Protein AF-A0A848ULT6-F1 (afdb_monomer_lite)

Sequence (115 aa):
MPARKRHRRQPEHPDPVVRFGRALEQAKARERSEQLRLQAEREEEKRRARLAAEHAERLSGAKRRLDRAIAAVKQARSLDAEARRAADDEYRAAKALVVELETGERPDWAPEEAG

pLDDT: mean 88.48, std 14.06, range [38.31, 98.19]

Foldseek 3Di:
DDDDDDPDPDPPDPDPVVVVVVVVVVVVVVVVVVVVVVVVVVVVVVVVVVVVVVLVVQLVVLVVQLVVLVVQCVVCVPPDPVSNVVSVLSNLQSVQSNCCSVPVDRDPSNDDPPD

Secondary structure (DSSP, 8-state):
--------PPPPPP-HHHHHHHHHHHHHHHHHHHHHHHHHHHHHHHHHHHHHHHHHHHHHHHHHHHHHHHHHHHHHTTS-HHHHHHHHHHHHHHHHHHHHHHHSS--TTSPP---

Radius of gyration: 35.34 Å; chains: 1; bounding box: 54×31×114 Å

Structure (mmCIF, N/CA/C/O backbone):
data_AF-A0A848ULT6-F1
#
_entry.id   AF-A0A848ULT6-F1
#
loop_
_atom_site.group_PDB
_atom_site.id
_atom_site.type_symbol
_atom_site.label_atom_id
_atom_site.label_alt_id
_atom_site.label_comp_id
_atom_site.label_asym_id
_atom_site.label_entity_id
_atom_site.label_seq_id
_atom_site.pdbx_PDB_ins_code
_atom_site.Cartn_x
_atom_site.Cartn_y
_atom_site.Cartn_z
_atom_site.occupancy
_atom_site.B_iso_or_equiv
_atom_site.auth_seq_id
_atom_site.auth_comp_id
_atom_site.auth_asym_id
_atom_site.auth_atom_id
_atom_site.pdbx_PDB_model_num
ATOM 1 N N . MET A 1 1 ? 30.196 25.977 -84.114 1.00 46.66 1 MET A N 1
ATOM 2 C CA 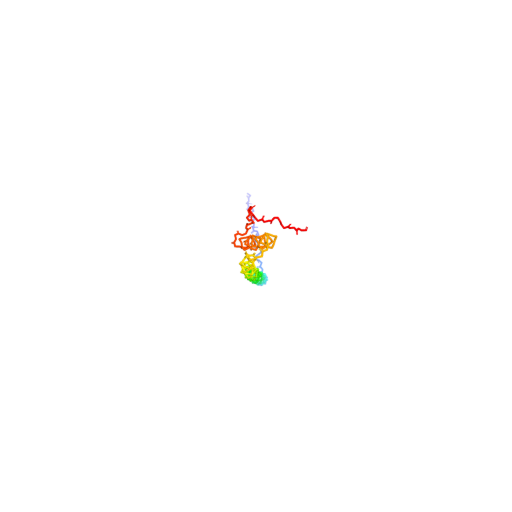. MET A 1 1 ? 30.948 25.863 -82.842 1.00 46.66 1 MET A CA 1
ATOM 3 C C . MET A 1 1 ? 30.349 24.721 -82.023 1.00 46.66 1 MET A C 1
ATOM 5 O O . MET A 1 1 ? 29.166 24.810 -81.718 1.00 46.66 1 MET A O 1
ATOM 9 N N . PRO A 1 2 ? 31.074 23.622 -81.738 1.00 47.75 2 PRO A N 1
ATOM 10 C CA . PRO A 1 2 ? 30.495 22.447 -81.085 1.00 47.75 2 PRO A CA 1
ATOM 11 C C . PRO A 1 2 ? 30.361 22.642 -79.565 1.00 47.75 2 PRO A C 1
ATOM 13 O O . PRO A 1 2 ? 31.269 23.143 -78.900 1.00 47.75 2 PRO A O 1
ATOM 16 N N . ALA A 1 3 ? 29.218 22.230 -79.014 1.00 56.19 3 ALA A N 1
ATOM 17 C CA . ALA A 1 3 ? 28.907 22.306 -77.591 1.00 56.19 3 ALA A CA 1
ATOM 18 C C . ALA A 1 3 ? 29.729 21.281 -76.786 1.00 56.19 3 ALA A C 1
ATOM 20 O O . ALA A 1 3 ? 29.645 20.073 -77.012 1.00 56.19 3 ALA A O 1
ATOM 21 N N . ARG A 1 4 ? 30.519 21.759 -75.817 1.00 57.41 4 ARG A N 1
ATOM 22 C CA . ARG A 1 4 ? 31.280 20.904 -74.893 1.00 57.41 4 ARG A CA 1
ATOM 23 C C . ARG A 1 4 ? 30.323 20.202 -73.922 1.00 57.41 4 ARG A C 1
ATOM 25 O O . ARG A 1 4 ? 29.787 20.834 -73.013 1.00 57.41 4 ARG A O 1
ATOM 32 N N . LYS A 1 5 ? 30.140 18.886 -74.086 1.00 61.09 5 LYS A N 1
ATOM 33 C CA . LYS A 1 5 ? 29.494 18.012 -73.092 1.00 61.09 5 LYS A CA 1
ATOM 34 C C . LYS A 1 5 ? 30.291 18.067 -71.783 1.00 61.09 5 LYS A C 1
ATOM 36 O O . LYS A 1 5 ? 31.427 17.604 -71.724 1.00 61.09 5 LYS A O 1
ATOM 41 N N . ARG A 1 6 ? 29.707 18.634 -70.725 1.00 60.19 6 ARG A N 1
ATOM 42 C CA . ARG A 1 6 ? 30.264 18.547 -69.368 1.00 60.19 6 ARG A CA 1
ATOM 43 C C . ARG A 1 6 ? 30.001 17.140 -68.831 1.00 60.19 6 ARG A C 1
ATOM 45 O O . ARG A 1 6 ? 28.851 16.782 -68.592 1.00 60.19 6 ARG A O 1
ATOM 52 N N . HIS A 1 7 ? 31.055 16.349 -68.641 1.00 59.12 7 HIS A N 1
ATOM 53 C CA . HIS A 1 7 ? 30.960 15.090 -67.909 1.00 59.12 7 HIS A CA 1
ATOM 54 C C . HIS A 1 7 ? 30.562 15.385 -66.459 1.00 59.12 7 HIS A C 1
ATOM 56 O O . HIS A 1 7 ? 31.313 15.992 -65.695 1.00 59.12 7 HIS A O 1
ATOM 62 N N . ARG A 1 8 ? 29.343 14.984 -66.094 1.00 56.72 8 ARG A N 1
ATOM 63 C CA . ARG A 1 8 ? 28.847 14.989 -64.718 1.00 56.72 8 ARG A CA 1
ATOM 64 C C . ARG A 1 8 ? 29.684 13.967 -63.944 1.00 56.72 8 ARG A C 1
ATOM 66 O O . ARG A 1 8 ? 29.549 12.773 -64.196 1.00 56.72 8 ARG A O 1
ATOM 73 N N . ARG A 1 9 ? 30.585 14.427 -63.064 1.00 57.53 9 ARG A N 1
ATOM 74 C CA . ARG A 1 9 ? 31.305 13.550 -62.126 1.00 57.53 9 ARG A CA 1
ATOM 75 C C . ARG A 1 9 ? 30.259 12.748 -61.353 1.00 57.53 9 ARG A C 1
ATOM 77 O O . ARG A 1 9 ? 29.405 13.344 -60.696 1.00 57.53 9 ARG A O 1
ATOM 84 N N . GLN A 1 10 ? 30.279 11.426 -61.496 1.00 58.16 10 GLN A N 1
ATOM 85 C CA . GLN A 1 10 ? 29.497 10.562 -60.622 1.00 58.16 10 GLN A CA 1
ATOM 86 C C . GLN A 1 10 ? 30.089 10.679 -59.210 1.00 58.16 10 GLN A C 1
ATOM 88 O O . GLN A 1 10 ? 31.316 10.707 -59.089 1.00 58.16 10 GLN A O 1
ATOM 93 N N . PRO A 1 11 ? 29.266 10.821 -58.159 1.00 60.56 11 PRO A N 1
ATOM 94 C CA . PRO A 1 11 ? 29.776 10.805 -56.796 1.00 60.56 11 PRO A CA 1
ATOM 95 C C . PRO A 1 11 ? 30.430 9.442 -56.547 1.00 60.56 11 PRO A C 1
ATOM 97 O O . PRO A 1 11 ? 29.807 8.411 -56.795 1.00 60.56 11 PRO A O 1
ATOM 100 N N . GLU A 1 12 ? 31.687 9.441 -56.105 1.00 61.44 12 GLU A N 1
ATOM 101 C CA . GLU A 1 12 ? 32.396 8.222 -55.717 1.00 61.44 12 GLU A CA 1
ATOM 102 C C . GLU A 1 12 ? 31.550 7.459 -54.692 1.00 61.44 12 GLU A C 1
ATOM 104 O O . GLU A 1 12 ? 31.175 7.991 -53.642 1.00 61.44 12 GLU A O 1
ATOM 109 N N . HIS A 1 13 ? 31.187 6.219 -55.024 1.00 64.75 13 HIS A N 1
ATOM 110 C CA . HIS A 1 13 ? 30.484 5.361 -54.086 1.00 64.75 13 HIS A CA 1
ATOM 111 C C . HIS A 1 13 ? 31.448 5.008 -52.946 1.00 64.75 13 HIS A C 1
ATOM 113 O O . HIS A 1 13 ? 32.548 4.530 -53.226 1.00 64.75 13 HIS A O 1
ATOM 119 N N . PRO A 1 14 ? 31.071 5.232 -51.674 1.00 70.88 14 PRO A N 1
ATOM 120 C CA . PRO A 1 14 ? 31.954 4.929 -50.558 1.00 70.88 14 PRO A CA 1
ATOM 121 C C . PRO A 1 14 ? 32.307 3.439 -50.547 1.00 70.88 14 PRO A C 1
ATOM 123 O O . PRO A 1 14 ? 31.430 2.599 -50.776 1.00 70.88 14 PRO A O 1
ATOM 126 N N . ASP A 1 15 ? 33.579 3.149 -50.258 1.00 85.56 15 ASP A N 1
ATOM 127 C CA . ASP A 1 15 ? 34.158 1.804 -50.193 1.00 85.56 15 ASP A CA 1
ATOM 128 C C . ASP A 1 15 ? 33.217 0.829 -49.447 1.00 85.56 15 ASP A C 1
ATOM 130 O O . ASP A 1 15 ? 32.803 1.120 -48.313 1.00 85.56 15 ASP A O 1
ATOM 134 N N . PRO A 1 16 ? 32.848 -0.315 -50.058 1.00 85.31 16 PRO A N 1
ATOM 135 C CA . PRO A 1 16 ? 32.018 -1.341 -49.431 1.00 85.31 16 PRO A CA 1
ATOM 136 C C . PRO A 1 16 ? 32.470 -1.752 -48.023 1.00 85.31 16 PRO A C 1
ATOM 138 O O . PRO A 1 16 ? 31.615 -1.965 -47.160 1.00 85.31 16 PRO A O 1
ATOM 141 N N . VAL A 1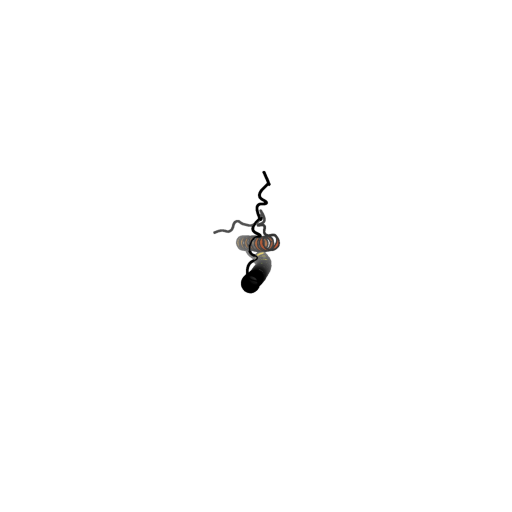 17 ? 33.779 -1.805 -47.754 1.00 87.50 17 VAL A N 1
ATOM 142 C CA . VAL A 1 17 ? 34.329 -2.162 -46.433 1.00 87.50 17 VAL A CA 1
ATOM 143 C C . VAL A 1 17 ? 34.005 -1.085 -45.398 1.00 87.50 17 VAL A C 1
ATOM 145 O O . VAL A 1 17 ? 33.549 -1.389 -44.294 1.00 87.50 17 VAL A O 1
ATOM 148 N N . VAL A 1 18 ? 34.139 0.190 -45.770 1.00 87.81 18 VAL A N 1
ATOM 149 C CA . VAL A 1 18 ? 33.783 1.328 -44.907 1.00 87.81 18 VAL A CA 1
ATOM 150 C C . VAL A 1 18 ? 32.276 1.357 -44.639 1.00 87.81 18 VAL A C 1
ATOM 152 O O . VAL A 1 18 ? 31.843 1.635 -43.517 1.00 87.81 18 VAL A O 1
ATOM 155 N N . ARG A 1 19 ? 31.455 1.033 -45.646 1.00 86.56 19 ARG A N 1
ATOM 156 C CA . ARG A 1 19 ? 29.996 0.923 -45.484 1.00 86.56 19 ARG A CA 1
ATOM 157 C C . ARG A 1 19 ? 29.616 -0.199 -44.520 1.00 86.56 19 ARG A C 1
ATOM 159 O O . ARG A 1 19 ? 28.757 0.016 -43.667 1.00 86.56 19 ARG A O 1
ATOM 166 N N . PHE A 1 20 ? 30.261 -1.357 -44.633 1.00 90.00 20 PHE A N 1
ATOM 167 C CA . PHE A 1 20 ? 30.031 -2.493 -43.744 1.00 90.00 20 PHE A CA 1
ATOM 168 C C . PHE A 1 20 ? 30.451 -2.185 -42.300 1.00 90.00 20 PHE A C 1
ATOM 170 O O . PHE A 1 20 ? 29.668 -2.409 -41.379 1.00 90.00 20 PHE A O 1
ATOM 177 N N . GLY A 1 21 ? 31.624 -1.573 -42.096 1.00 91.38 21 GLY A N 1
ATOM 178 C CA . GLY A 1 21 ? 32.073 -1.140 -40.768 1.00 91.38 21 GLY A CA 1
ATOM 179 C C . GLY A 1 21 ? 31.090 -0.172 -40.098 1.00 91.38 21 GLY A C 1
ATOM 180 O O . GLY A 1 21 ? 30.737 -0.350 -38.934 1.00 91.38 21 GLY A O 1
ATOM 181 N N . ARG A 1 22 ? 30.553 0.802 -40.848 1.00 91.94 22 ARG A N 1
ATOM 182 C CA . ARG A 1 22 ? 29.502 1.706 -40.342 1.00 91.94 22 ARG A CA 1
ATOM 183 C C . ARG A 1 22 ? 28.205 0.973 -40.000 1.00 91.94 22 ARG A C 1
ATOM 185 O O . ARG A 1 22 ? 27.573 1.313 -39.003 1.00 91.94 22 ARG A O 1
ATOM 192 N N . ALA A 1 23 ? 27.805 -0.013 -40.802 1.00 91.38 23 ALA A N 1
ATOM 193 C CA . ALA A 1 23 ? 26.613 -0.813 -40.533 1.00 91.38 23 ALA A CA 1
ATOM 194 C C . ALA A 1 23 ? 26.761 -1.648 -39.248 1.00 91.38 23 ALA A C 1
ATOM 196 O O . ALA A 1 23 ? 25.819 -1.709 -38.460 1.00 91.38 23 ALA A O 1
ATOM 197 N N . LEU A 1 24 ? 27.944 -2.221 -38.991 1.00 93.62 24 LEU A N 1
ATOM 198 C CA . LEU A 1 24 ? 28.234 -2.944 -37.747 1.00 93.62 24 LEU A CA 1
ATOM 199 C C . LEU A 1 24 ? 28.166 -2.038 -36.515 1.00 93.62 24 LEU A C 1
ATOM 201 O O . LEU A 1 24 ? 27.562 -2.415 -35.514 1.00 93.62 24 LEU A O 1
ATOM 205 N N . GLU A 1 25 ? 28.741 -0.838 -36.580 1.00 94.56 25 GLU A N 1
ATOM 206 C CA . GLU A 1 25 ? 28.678 0.109 -35.459 1.00 94.56 25 GLU A CA 1
ATOM 207 C C . GLU A 1 25 ? 27.243 0.586 -35.193 1.00 94.56 25 GLU A C 1
ATOM 209 O O . GLU A 1 25 ? 26.818 0.668 -34.041 1.00 94.56 25 GLU A O 1
ATOM 214 N N . GLN A 1 26 ? 26.444 0.804 -36.244 1.00 93.88 26 GLN A N 1
ATOM 215 C CA . GLN A 1 26 ? 25.015 1.096 -36.098 1.00 93.88 26 GLN A CA 1
ATOM 216 C C . GLN A 1 26 ? 24.242 -0.075 -35.482 1.00 93.88 26 GLN A C 1
ATOM 218 O O . GLN A 1 26 ? 23.375 0.153 -34.640 1.00 93.88 26 GLN A O 1
ATOM 223 N N . ALA A 1 27 ? 24.550 -1.315 -35.870 1.00 91.88 27 ALA A N 1
ATOM 224 C CA . ALA A 1 27 ? 23.923 -2.503 -35.298 1.00 91.88 27 ALA A CA 1
ATOM 225 C C . ALA A 1 27 ? 24.252 -2.648 -33.803 1.00 91.88 27 ALA A C 1
ATOM 227 O O . ALA A 1 27 ? 23.336 -2.787 -32.997 1.00 91.88 27 ALA A O 1
ATOM 228 N N . LYS A 1 28 ? 25.525 -2.496 -33.411 1.00 94.75 28 LYS A N 1
ATOM 229 C CA . LYS A 1 28 ? 25.939 -2.497 -31.996 1.00 94.75 28 LYS A CA 1
ATOM 230 C C . LYS A 1 28 ? 25.270 -1.381 -31.194 1.00 94.75 28 LYS A C 1
ATOM 232 O O . LYS A 1 28 ? 24.873 -1.593 -30.051 1.00 94.75 28 LYS A O 1
ATOM 237 N N . ALA A 1 29 ? 25.155 -0.182 -31.768 1.00 93.50 29 ALA A N 1
ATOM 238 C CA . ALA A 1 29 ? 24.486 0.935 -31.107 1.00 93.50 29 ALA A CA 1
ATOM 239 C C . ALA A 1 29 ? 22.997 0.638 -30.863 1.00 93.50 29 ALA A C 1
ATOM 241 O O . ALA A 1 29 ? 22.490 0.917 -29.776 1.00 93.50 29 ALA A O 1
ATOM 242 N N . ARG A 1 30 ? 22.316 0.021 -31.839 1.00 93.38 30 ARG A N 1
ATOM 243 C CA . ARG A 1 30 ? 20.922 -0.426 -31.695 1.00 93.38 30 ARG A CA 1
ATOM 244 C C . ARG A 1 30 ? 20.787 -1.489 -30.616 1.00 93.38 30 ARG A C 1
ATOM 246 O O . ARG A 1 30 ? 19.996 -1.293 -29.702 1.00 93.38 30 ARG A O 1
ATOM 253 N N . GLU A 1 31 ? 21.612 -2.528 -30.656 1.00 93.88 31 GLU A N 1
ATOM 254 C CA . GLU A 1 31 ? 21.592 -3.603 -29.662 1.00 93.88 31 GLU A CA 1
ATOM 255 C C . GLU A 1 31 ? 21.790 -3.063 -28.237 1.00 93.88 31 GLU A C 1
ATOM 257 O O . GLU A 1 31 ? 21.010 -3.371 -27.337 1.00 93.88 31 GLU A O 1
ATOM 262 N N . ARG A 1 32 ? 22.772 -2.176 -28.027 1.00 94.94 32 ARG A N 1
ATOM 263 C CA . ARG A 1 32 ? 22.973 -1.519 -26.724 1.00 94.94 32 ARG A CA 1
ATOM 264 C C . ARG A 1 32 ? 21.756 -0.705 -26.295 1.00 94.94 32 ARG A C 1
ATOM 266 O O . ARG A 1 32 ? 21.377 -0.748 -25.129 1.00 94.94 32 ARG A O 1
ATOM 273 N N . SER A 1 33 ? 21.145 0.038 -27.218 1.00 94.31 33 SER A N 1
ATOM 274 C CA . SER A 1 33 ? 19.947 0.823 -26.910 1.00 94.31 33 SER A CA 1
ATOM 275 C C . SER A 1 33 ? 18.761 -0.065 -26.524 1.00 94.31 33 SER A C 1
ATOM 277 O O . SER A 1 33 ? 18.050 0.253 -25.576 1.00 94.31 33 SER A O 1
ATOM 279 N N . GLU A 1 34 ? 18.584 -1.207 -27.189 1.00 95.38 34 GLU A N 1
ATOM 280 C CA . GLU A 1 34 ? 17.546 -2.185 -26.859 1.00 95.38 34 GLU A CA 1
ATOM 281 C C . GLU A 1 34 ? 17.796 -2.814 -25.488 1.00 95.38 34 GLU A C 1
ATOM 283 O O . GLU A 1 34 ? 16.886 -2.864 -24.665 1.00 95.38 34 GLU A O 1
ATOM 288 N N . GLN A 1 35 ? 19.040 -3.198 -25.188 1.00 95.56 35 GLN A N 1
ATOM 289 C CA . GLN A 1 35 ? 19.411 -3.722 -23.872 1.00 95.56 35 GLN A CA 1
ATOM 290 C C . GLN A 1 35 ? 19.131 -2.718 -22.747 1.00 95.56 35 GLN A C 1
ATOM 292 O O . GLN A 1 35 ? 18.592 -3.102 -21.710 1.00 95.56 35 GLN A O 1
ATOM 297 N N . LEU A 1 36 ? 19.445 -1.434 -22.948 1.00 96.19 36 LEU A N 1
ATOM 298 C CA . LEU A 1 36 ? 19.152 -0.386 -21.966 1.00 96.19 36 LEU A CA 1
ATOM 299 C C . LEU A 1 36 ? 17.645 -0.202 -21.752 1.00 96.19 36 LEU A C 1
ATOM 301 O O . LEU A 1 36 ? 17.211 -0.051 -20.612 1.00 96.19 36 LEU A O 1
ATOM 305 N N . ARG A 1 37 ? 16.839 -0.259 -22.819 1.00 95.19 37 ARG A N 1
ATOM 306 C CA . ARG A 1 37 ? 15.371 -0.185 -22.711 1.00 95.19 37 ARG A CA 1
ATOM 307 C C . ARG A 1 37 ? 14.807 -1.375 -21.945 1.00 95.19 37 ARG A C 1
ATOM 309 O O . ARG A 1 37 ? 14.042 -1.172 -21.012 1.00 95.19 37 ARG A O 1
ATOM 316 N N . LEU A 1 38 ? 15.258 -2.589 -22.260 1.00 96.50 38 LEU A N 1
ATOM 317 C CA . LEU A 1 38 ? 14.846 -3.801 -21.549 1.00 96.50 38 LEU A CA 1
ATOM 318 C C . LEU A 1 38 ? 15.236 -3.763 -20.065 1.00 96.50 38 LEU A C 1
ATOM 320 O O . LEU A 1 38 ? 14.482 -4.228 -19.214 1.00 96.50 38 LEU A O 1
ATOM 324 N N . GLN A 1 39 ? 16.407 -3.215 -19.729 1.00 96.19 39 GLN A N 1
ATOM 325 C CA . GLN A 1 39 ? 16.801 -3.020 -18.332 1.00 96.19 39 GLN A CA 1
ATOM 326 C C . GLN A 1 39 ? 15.911 -1.992 -17.631 1.00 96.19 39 GLN A C 1
ATOM 328 O O . GLN A 1 39 ? 15.446 -2.262 -16.526 1.00 96.19 39 GLN A O 1
ATOM 333 N N . ALA A 1 40 ? 15.629 -0.855 -18.272 1.00 96.12 40 ALA A N 1
ATOM 334 C CA . ALA A 1 40 ? 14.741 0.163 -17.718 1.00 96.12 40 ALA A CA 1
ATOM 335 C C . ALA A 1 40 ? 13.324 -0.384 -17.474 1.00 96.12 40 ALA A C 1
ATOM 337 O O . ALA A 1 40 ? 12.780 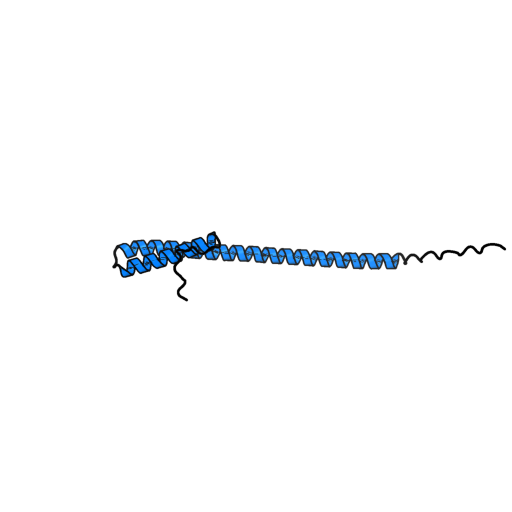-0.195 -16.390 1.00 96.12 40 ALA A O 1
ATOM 338 N N . GLU A 1 41 ? 12.764 -1.131 -18.430 1.00 96.75 41 GLU A N 1
ATOM 339 C CA . GLU A 1 41 ? 11.451 -1.774 -18.296 1.00 96.75 41 GLU A CA 1
ATOM 340 C C . GLU A 1 41 ? 11.412 -2.763 -17.123 1.00 96.75 41 GLU A C 1
ATOM 342 O O . GLU A 1 41 ? 10.478 -2.736 -16.322 1.00 96.75 41 GLU A O 1
ATOM 347 N N . ARG A 1 42 ? 12.456 -3.586 -16.956 1.00 96.06 42 ARG A N 1
ATOM 348 C CA . ARG A 1 42 ? 12.563 -4.520 -15.822 1.00 96.06 42 ARG A CA 1
ATOM 349 C C . ARG A 1 42 ? 12.652 -3.805 -14.477 1.00 96.06 42 ARG A C 1
ATOM 351 O O . ARG A 1 42 ? 12.059 -4.259 -13.502 1.00 96.06 42 ARG A O 1
ATOM 358 N N . GLU A 1 43 ? 13.409 -2.715 -14.393 1.00 96.81 43 GLU A N 1
ATOM 359 C CA . GLU A 1 43 ? 13.512 -1.937 -13.155 1.00 96.81 43 GLU A CA 1
ATOM 360 C C . GLU A 1 43 ? 12.199 -1.212 -12.831 1.00 96.81 43 GLU A C 1
ATOM 362 O O . GLU A 1 43 ? 11.781 -1.178 -11.670 1.00 96.81 43 GLU A O 1
ATOM 367 N N . GLU A 1 44 ? 11.490 -0.705 -13.842 1.00 96.38 44 GLU A N 1
ATOM 368 C CA . GLU A 1 44 ? 10.140 -0.173 -13.655 1.00 96.38 44 GLU A CA 1
ATOM 369 C C . GLU A 1 44 ? 9.160 -1.239 -13.162 1.00 96.38 44 GLU A C 1
ATOM 371 O O . GLU A 1 44 ? 8.392 -0.975 -12.236 1.00 96.38 44 GLU A O 1
ATOM 376 N N . GLU A 1 45 ? 9.191 -2.442 -13.735 1.00 95.62 45 GLU A N 1
ATOM 377 C CA . GLU A 1 45 ? 8.338 -3.553 -13.314 1.00 95.62 45 GLU A CA 1
ATOM 378 C C . GLU A 1 45 ? 8.602 -3.935 -11.852 1.00 95.62 45 GLU A C 1
ATOM 380 O O . GLU A 1 45 ? 7.667 -3.998 -11.050 1.00 95.62 45 GLU A O 1
ATOM 385 N N . LYS A 1 46 ? 9.875 -4.084 -11.463 1.00 96.12 46 LYS A N 1
ATOM 386 C CA . LYS A 1 46 ? 10.262 -4.328 -10.064 1.00 96.12 46 LYS A CA 1
ATOM 387 C C . LYS A 1 46 ? 9.7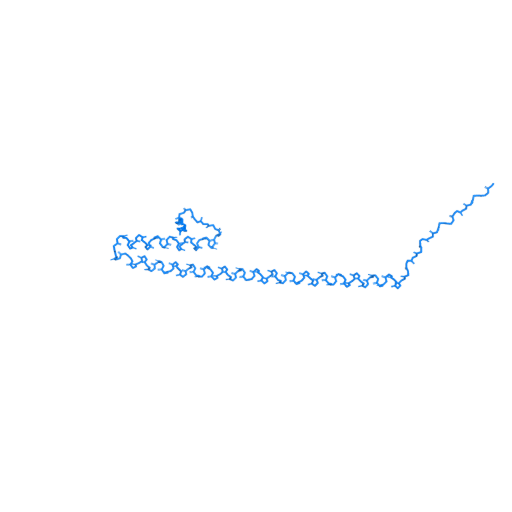64 -3.227 -9.135 1.00 96.12 46 LYS A C 1
ATOM 389 O O . LYS A 1 46 ? 9.256 -3.517 -8.051 1.00 96.12 46 LYS A O 1
ATOM 394 N N . ARG A 1 47 ? 9.890 -1.963 -9.547 1.00 96.31 47 ARG A N 1
ATOM 395 C CA . ARG A 1 47 ? 9.404 -0.822 -8.766 1.00 96.31 47 ARG A CA 1
ATOM 396 C C . ARG A 1 47 ? 7.888 -0.881 -8.590 1.00 96.31 47 ARG A C 1
ATOM 398 O O . ARG A 1 47 ? 7.411 -0.694 -7.475 1.00 96.31 47 ARG A O 1
ATOM 405 N N . ARG A 1 48 ? 7.133 -1.167 -9.654 1.00 95.69 48 ARG A N 1
ATOM 406 C CA . ARG A 1 48 ? 5.667 -1.307 -9.596 1.00 95.69 48 ARG A CA 1
ATOM 407 C C . ARG A 1 48 ? 5.250 -2.465 -8.691 1.00 95.69 48 ARG A C 1
ATOM 409 O O . ARG A 1 48 ? 4.377 -2.277 -7.849 1.00 95.69 48 ARG A O 1
ATOM 416 N N . ALA A 1 49 ? 5.911 -3.617 -8.801 1.00 95.69 49 ALA A N 1
ATOM 417 C CA . ALA A 1 49 ? 5.657 -4.770 -7.940 1.00 95.69 49 ALA A CA 1
ATOM 418 C C . ALA A 1 49 ? 5.911 -4.447 -6.460 1.00 95.69 49 ALA A C 1
ATOM 420 O O . ALA A 1 49 ? 5.093 -4.774 -5.601 1.00 95.69 49 ALA A O 1
ATOM 421 N N . ARG A 1 50 ? 7.008 -3.741 -6.159 1.00 97.69 50 ARG A N 1
ATOM 422 C CA . ARG A 1 50 ? 7.322 -3.299 -4.797 1.00 97.69 50 ARG A CA 1
ATOM 423 C C . ARG A 1 50 ? 6.270 -2.338 -4.246 1.00 97.69 50 ARG A C 1
ATOM 425 O O . ARG A 1 50 ? 5.811 -2.541 -3.129 1.00 97.69 50 ARG A O 1
ATOM 432 N N . LEU A 1 51 ? 5.867 -1.331 -5.021 1.00 96.00 51 LEU A N 1
ATOM 433 C CA . LEU A 1 51 ? 4.831 -0.380 -4.603 1.00 96.00 51 LEU A CA 1
ATOM 434 C C . LEU A 1 51 ? 3.490 -1.079 -4.342 1.00 96.00 51 LEU A C 1
ATOM 436 O O . LEU A 1 51 ? 2.818 -0.765 -3.363 1.00 96.00 51 LEU A O 1
ATOM 440 N N . ALA A 1 52 ? 3.122 -2.059 -5.171 1.00 95.44 52 ALA A N 1
ATOM 441 C CA . ALA A 1 52 ? 1.920 -2.862 -4.959 1.00 95.44 52 ALA A CA 1
ATOM 442 C C . ALA A 1 52 ? 2.003 -3.696 -3.668 1.00 95.44 52 ALA A C 1
ATOM 444 O O . ALA A 1 52 ? 1.036 -3.748 -2.909 1.00 95.44 52 ALA A O 1
ATOM 445 N N . ALA A 1 53 ? 3.158 -4.306 -3.386 1.00 97.00 53 ALA A N 1
ATOM 446 C CA . ALA A 1 53 ? 3.379 -5.059 -2.152 1.00 97.00 53 ALA A CA 1
ATOM 447 C C . ALA A 1 53 ? 3.341 -4.156 -0.907 1.00 97.00 53 ALA A C 1
ATOM 449 O O . ALA A 1 53 ? 2.664 -4.477 0.066 1.00 97.00 53 ALA A O 1
ATOM 450 N N . GLU A 1 54 ? 4.006 -2.998 -0.948 1.00 97.25 54 GLU A N 1
ATOM 451 C CA . GLU A 1 54 ? 3.973 -2.004 0.133 1.00 97.25 54 GLU A CA 1
ATOM 452 C C . GLU A 1 54 ? 2.543 -1.511 0.392 1.00 97.25 54 GLU A C 1
ATOM 454 O O . GLU A 1 54 ? 2.118 -1.397 1.542 1.00 97.25 54 GLU A O 1
ATOM 459 N N . HIS A 1 55 ? 1.771 -1.271 -0.669 1.00 95.88 55 HIS A N 1
ATOM 460 C CA . HIS A 1 55 ? 0.366 -0.903 -0.555 1.00 95.88 55 HIS A CA 1
ATOM 461 C C . HIS A 1 55 ? -0.480 -2.017 0.084 1.00 95.88 55 HIS A C 1
ATOM 463 O O . HIS A 1 55 ? -1.253 -1.749 1.005 1.00 95.88 55 HIS A O 1
ATOM 469 N N . ALA A 1 56 ? -0.295 -3.272 -0.339 1.00 96.38 56 ALA A N 1
ATOM 470 C CA . ALA A 1 56 ? -1.001 -4.419 0.230 1.00 96.38 56 ALA A CA 1
ATOM 471 C C . ALA A 1 56 ? -0.693 -4.613 1.727 1.00 96.38 56 ALA A C 1
ATOM 473 O O . ALA A 1 56 ? -1.608 -4.846 2.521 1.00 96.38 56 ALA A O 1
ATOM 474 N N . GLU A 1 57 ? 0.569 -4.454 2.133 1.00 97.69 57 GLU A N 1
ATOM 475 C CA . GLU A 1 57 ? 0.974 -4.505 3.543 1.00 97.69 57 GLU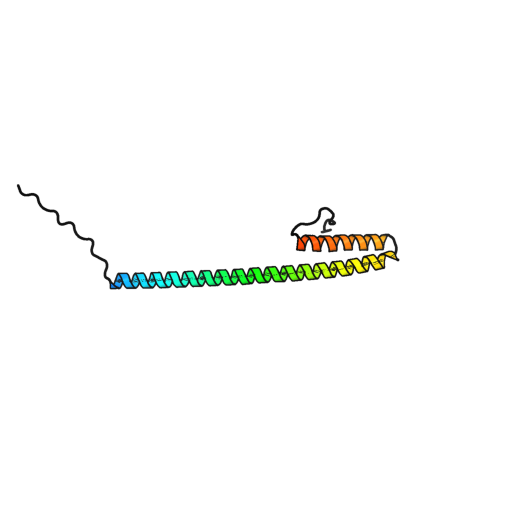 A CA 1
ATOM 476 C C . GLU A 1 57 ? 0.341 -3.373 4.361 1.00 97.69 57 GLU A C 1
ATOM 478 O O . GLU A 1 57 ? -0.200 -3.615 5.444 1.00 97.69 57 GLU A O 1
ATOM 483 N N . ARG A 1 58 ? 0.321 -2.143 3.829 1.00 96.94 58 ARG A N 1
ATOM 484 C CA . ARG A 1 58 ? -0.358 -1.012 4.483 1.00 96.94 58 ARG A CA 1
ATOM 485 C C . ARG A 1 58 ? -1.850 -1.277 4.667 1.00 96.94 58 ARG A C 1
ATOM 487 O O . ARG A 1 58 ? -2.370 -1.048 5.759 1.00 96.94 58 ARG A O 1
ATOM 494 N N . LEU A 1 59 ? -2.525 -1.801 3.643 1.00 97.50 59 LEU A N 1
ATOM 495 C CA . LEU A 1 59 ? -3.948 -2.133 3.711 1.00 97.50 59 LEU A CA 1
ATOM 496 C C . LEU A 1 59 ? -4.224 -3.254 4.723 1.00 97.50 59 LEU A C 1
ATOM 498 O O . LEU A 1 59 ? -5.158 -3.158 5.518 1.00 97.50 59 LEU A O 1
ATOM 502 N N . SER A 1 60 ? -3.387 -4.293 4.746 1.00 97.81 60 SER A N 1
ATOM 503 C CA . SER A 1 60 ? -3.453 -5.376 5.735 1.00 97.81 60 SER A CA 1
ATOM 504 C C . SER A 1 60 ? -3.288 -4.843 7.164 1.00 97.81 60 SER A C 1
ATOM 506 O O . SER A 1 60 ? -4.089 -5.153 8.051 1.00 97.81 60 SER A O 1
ATOM 508 N N . GLY A 1 61 ? -2.301 -3.970 7.387 1.00 97.81 61 GLY A N 1
ATOM 509 C CA . GLY A 1 61 ? -2.091 -3.295 8.666 1.00 97.81 61 GLY A CA 1
ATOM 510 C C . GLY A 1 61 ? -3.288 -2.442 9.095 1.00 97.81 61 GLY A C 1
ATOM 511 O O . GLY A 1 61 ? -3.720 -2.527 10.248 1.00 97.81 61 GLY A O 1
ATOM 512 N N . ALA A 1 62 ? -3.869 -1.675 8.168 1.00 97.06 62 ALA A N 1
ATOM 513 C CA . ALA A 1 62 ? -5.055 -0.858 8.418 1.00 97.06 62 ALA A CA 1
ATOM 514 C C . ALA A 1 62 ? -6.281 -1.713 8.781 1.00 97.06 62 ALA A C 1
ATOM 516 O O . ALA A 1 62 ? -6.970 -1.409 9.753 1.00 97.06 62 ALA A O 1
ATOM 517 N N . LYS A 1 63 ? -6.503 -2.839 8.088 1.00 97.56 63 LYS A N 1
ATOM 518 C CA . LYS A 1 63 ? -7.586 -3.789 8.406 1.00 97.56 63 LYS A CA 1
ATOM 519 C C . LYS A 1 63 ? -7.426 -4.392 9.802 1.00 97.56 63 LYS A C 1
ATOM 521 O O . LYS A 1 63 ? -8.362 -4.353 10.593 1.00 97.56 63 LYS A O 1
ATOM 526 N N . ARG A 1 64 ? -6.213 -4.814 10.175 1.00 98.19 64 ARG A N 1
ATOM 527 C CA . ARG A 1 64 ? -5.926 -5.286 11.546 1.00 98.19 64 ARG A CA 1
ATOM 528 C C . ARG A 1 64 ? -6.131 -4.196 12.602 1.00 98.19 64 ARG A C 1
ATOM 530 O O . ARG A 1 64 ? -6.514 -4.494 13.733 1.00 98.19 64 ARG A O 1
ATOM 537 N N . ARG A 1 65 ? -5.831 -2.930 12.286 1.00 97.12 65 ARG A N 1
ATOM 538 C CA . ARG A 1 65 ? -6.123 -1.794 13.178 1.00 97.12 65 ARG A CA 1
ATOM 539 C C . ARG A 1 65 ? -7.631 -1.613 13.344 1.00 97.12 65 ARG A C 1
ATOM 541 O O . ARG A 1 65 ? -8.085 -1.500 14.478 1.00 97.12 65 ARG A O 1
ATOM 548 N N . LEU A 1 66 ? -8.391 -1.670 12.253 1.00 97.81 66 LEU A N 1
ATOM 549 C CA . LEU A 1 66 ? -9.850 -1.591 12.279 1.00 97.81 66 LEU A CA 1
ATOM 550 C C . LEU A 1 66 ? -10.470 -2.722 13.110 1.00 97.81 66 LEU A C 1
ATOM 552 O O . LEU A 1 66 ? -11.314 -2.449 13.958 1.00 97.81 66 LEU A O 1
ATOM 556 N N . ASP A 1 67 ? -10.011 -3.964 12.949 1.00 98.00 67 ASP A N 1
ATOM 557 C CA . ASP A 1 67 ? -10.494 -5.102 13.743 1.00 98.00 67 ASP A CA 1
ATOM 558 C C . ASP A 1 67 ? -10.259 -4.899 15.248 1.00 98.00 67 ASP A C 1
ATOM 560 O O . ASP A 1 67 ? -11.147 -5.148 16.070 1.00 98.00 67 ASP A O 1
ATOM 564 N N . ARG A 1 68 ? -9.079 -4.383 15.621 1.00 97.44 68 ARG A N 1
ATOM 565 C CA . ARG A 1 68 ? -8.768 -4.022 17.013 1.00 97.44 68 ARG A CA 1
ATOM 566 C C . ARG A 1 68 ? -9.660 -2.892 17.523 1.00 97.44 68 ARG A C 1
ATOM 568 O O . ARG A 1 68 ? -10.163 -2.994 18.638 1.00 97.44 68 ARG A O 1
ATOM 575 N N . ALA A 1 69 ? -9.906 -1.863 16.715 1.00 96.56 69 ALA A N 1
ATOM 576 C CA . ALA A 1 69 ? -10.797 -0.765 17.081 1.00 96.56 69 ALA A CA 1
ATOM 577 C C . ALA A 1 69 ? -12.250 -1.243 17.264 1.00 96.56 69 ALA A C 1
ATOM 579 O O . ALA A 1 69 ? -12.911 -0.864 18.226 1.00 96.56 69 ALA A O 1
ATOM 580 N N . ILE A 1 70 ? -12.730 -2.162 16.418 1.00 97.06 70 ILE A N 1
ATOM 581 C CA . ILE A 1 70 ? -14.045 -2.805 16.578 1.00 97.06 70 ILE A CA 1
ATOM 582 C C . ILE A 1 70 ? -14.124 -3.560 17.911 1.00 97.06 70 ILE A C 1
ATOM 584 O O . ILE A 1 70 ? -15.139 -3.485 18.609 1.00 97.06 70 ILE A O 1
ATOM 588 N N . ALA A 1 71 ? -13.074 -4.299 18.279 1.00 96.12 71 ALA A N 1
ATOM 589 C CA . ALA A 1 71 ? -13.012 -4.980 19.569 1.00 96.12 71 ALA A CA 1
ATOM 590 C C . ALA A 1 71 ? -13.000 -3.983 20.743 1.00 96.12 71 ALA A C 1
ATOM 592 O O . ALA A 1 71 ? -13.731 -4.187 21.713 1.00 96.12 71 ALA A O 1
ATOM 593 N N . ALA A 1 72 ? -12.247 -2.886 20.629 1.00 94.38 72 ALA A N 1
ATOM 594 C CA . ALA A 1 72 ? -12.190 -1.829 21.636 1.00 94.38 72 ALA A CA 1
ATOM 595 C C . ALA A 1 72 ? -13.557 -1.160 21.847 1.00 94.38 72 ALA A C 1
ATOM 597 O O . ALA A 1 72 ? -14.005 -1.048 22.984 1.00 94.38 72 ALA A O 1
ATOM 598 N N . VAL A 1 73 ? -14.283 -0.823 20.773 1.00 95.38 73 VAL A N 1
ATOM 599 C CA . VAL A 1 73 ? -15.653 -0.283 20.861 1.00 95.38 73 VAL A CA 1
ATOM 600 C C . VAL A 1 73 ? -16.582 -1.256 21.585 1.00 95.38 73 VAL A C 1
ATOM 602 O O . VAL A 1 73 ? -17.366 -0.851 22.442 1.00 95.38 73 VAL A O 1
ATOM 605 N N . LYS A 1 74 ? -16.491 -2.561 21.289 1.00 94.62 74 LYS A N 1
ATOM 606 C CA . LYS A 1 74 ? -17.297 -3.581 21.982 1.00 94.62 74 LYS A CA 1
ATOM 607 C C . LYS A 1 74 ? -16.999 -3.627 23.483 1.00 94.62 74 LYS A C 1
ATOM 609 O O . LYS A 1 74 ? -17.941 -3.745 24.260 1.00 94.62 74 LYS A O 1
ATOM 614 N N . GLN A 1 75 ? -15.731 -3.512 23.878 1.00 93.75 75 GLN A N 1
ATOM 615 C CA . GLN A 1 75 ? -15.314 -3.495 25.285 1.00 93.75 75 GLN A CA 1
ATOM 616 C C . GLN A 1 75 ? -15.709 -2.190 25.990 1.00 93.75 75 GLN A C 1
ATOM 618 O O . GLN A 1 75 ? -16.170 -2.216 27.129 1.00 93.75 75 GLN A O 1
ATOM 623 N N . ALA A 1 76 ? -15.606 -1.051 25.305 1.00 92.81 76 ALA A N 1
ATOM 624 C CA . ALA A 1 76 ? -15.914 0.258 25.870 1.00 92.81 76 ALA A CA 1
ATOM 625 C C . ALA A 1 76 ? -17.406 0.450 26.184 1.00 92.81 76 ALA A C 1
ATOM 627 O O . ALA A 1 76 ? -17.755 1.266 27.034 1.00 92.81 76 ALA A O 1
ATOM 628 N N . ARG A 1 77 ? -18.309 -0.332 25.570 1.00 88.25 77 ARG A N 1
ATOM 629 C CA . ARG A 1 77 ? -19.759 -0.275 25.854 1.00 88.25 77 ARG A CA 1
ATOM 630 C C . ARG A 1 77 ? -20.102 -0.455 27.332 1.00 88.25 77 ARG A C 1
ATOM 632 O O . ARG A 1 77 ? -21.069 0.147 27.791 1.00 88.25 77 ARG A O 1
ATOM 639 N N . SER A 1 78 ? -19.334 -1.264 28.060 1.00 88.62 78 SER A N 1
ATOM 640 C CA . SER A 1 78 ? -19.521 -1.495 29.499 1.00 88.62 78 SER A CA 1
ATOM 641 C C . SER A 1 78 ? -18.745 -0.522 30.394 1.00 88.62 78 SER A C 1
ATOM 643 O O . SER A 1 78 ? -18.846 -0.625 31.611 1.00 88.62 78 SER A O 1
ATOM 645 N N . LEU A 1 79 ? -17.974 0.399 29.813 1.00 91.62 79 LEU A N 1
ATOM 646 C CA . LEU A 1 79 ? -17.181 1.404 30.525 1.00 91.62 79 LEU A CA 1
ATOM 647 C C . LEU A 1 79 ? -17.917 2.756 30.575 1.00 91.62 79 LEU A C 1
ATOM 649 O O . LEU A 1 79 ? -19.095 2.856 30.207 1.00 91.62 79 LEU A O 1
ATOM 653 N N . ASP A 1 80 ? -17.228 3.796 31.043 1.00 93.44 80 ASP A N 1
ATOM 654 C CA . ASP A 1 80 ? -17.722 5.173 31.082 1.00 93.44 80 ASP A CA 1
ATOM 655 C C . ASP A 1 80 ? -17.845 5.826 29.686 1.00 93.44 80 ASP A C 1
ATOM 657 O O . ASP A 1 80 ? -17.499 5.255 28.648 1.00 93.44 80 ASP A O 1
ATOM 661 N N . ALA A 1 81 ? -18.424 7.030 29.655 1.00 93.19 81 ALA A N 1
ATOM 662 C CA . ALA A 1 81 ? -18.689 7.763 28.419 1.00 93.19 81 ALA A CA 1
ATOM 663 C C . ALA A 1 81 ? -17.411 8.237 27.704 1.00 93.19 81 ALA A C 1
ATOM 665 O O . ALA A 1 81 ? -17.411 8.349 26.477 1.00 93.19 81 ALA A O 1
ATOM 666 N N . GLU A 1 82 ? -16.332 8.496 28.444 1.00 93.06 82 GLU A N 1
ATOM 667 C CA . GLU A 1 82 ? -15.060 8.952 27.884 1.00 93.06 82 GLU A CA 1
ATOM 668 C C . GLU A 1 82 ? -14.365 7.812 27.139 1.00 93.06 82 GLU A C 1
ATOM 670 O O . GLU A 1 82 ? -13.988 7.970 25.976 1.00 93.06 82 GLU A O 1
ATOM 675 N N . ALA A 1 83 ? -14.319 6.623 27.744 1.00 92.62 83 ALA A N 1
ATOM 676 C CA . ALA A 1 83 ? -13.770 5.424 27.124 1.00 92.62 83 ALA A CA 1
ATOM 677 C C . ALA A 1 83 ? -14.530 5.038 25.843 1.00 92.62 83 ALA A C 1
ATOM 679 O O . ALA A 1 83 ? -13.920 4.633 24.852 1.00 92.62 83 ALA A O 1
ATOM 680 N N . ARG A 1 84 ? -15.863 5.198 25.828 1.00 93.00 84 ARG A N 1
ATOM 681 C CA . ARG A 1 84 ? -16.681 4.976 24.619 1.00 93.00 84 ARG A CA 1
ATOM 682 C C . ARG A 1 84 ? -16.335 5.956 23.513 1.00 93.00 84 ARG A C 1
ATOM 684 O O . ARG A 1 84 ? -16.144 5.530 22.380 1.00 93.00 84 ARG A O 1
ATOM 691 N N . ARG A 1 85 ? -16.234 7.245 23.843 1.00 93.12 85 ARG A N 1
ATOM 692 C CA . ARG A 1 85 ? -15.897 8.283 22.868 1.00 93.12 85 ARG A CA 1
ATOM 693 C C . ARG A 1 85 ? -14.515 8.044 22.264 1.00 93.12 85 ARG A C 1
ATOM 695 O O . ARG A 1 85 ? -14.394 8.040 21.046 1.00 93.12 85 ARG A O 1
ATOM 702 N N . ALA A 1 86 ? -13.513 7.759 23.094 1.00 92.50 86 ALA A N 1
ATOM 703 C CA . ALA A 1 86 ? -12.165 7.452 22.625 1.00 92.50 86 ALA A CA 1
ATOM 704 C C . ALA A 1 86 ? -12.136 6.219 21.700 1.00 92.50 86 ALA A C 1
ATOM 706 O O . ALA A 1 86 ? -11.474 6.234 20.663 1.00 92.50 86 ALA A O 1
ATOM 707 N N . ALA A 1 87 ? -12.886 5.163 22.037 1.00 94.44 87 ALA A N 1
ATOM 708 C CA . ALA A 1 87 ? -12.984 3.972 21.195 1.00 94.44 87 ALA A CA 1
ATOM 709 C C . ALA A 1 87 ? -13.700 4.247 19.859 1.00 94.44 87 ALA A C 1
ATOM 711 O O . ALA A 1 87 ? -13.271 3.740 18.822 1.00 94.44 87 ALA A O 1
ATOM 712 N N . ASP A 1 88 ? -14.764 5.054 19.869 1.00 94.38 88 ASP A N 1
ATOM 713 C CA . ASP A 1 88 ? -15.482 5.456 18.657 1.00 94.38 88 ASP A CA 1
ATOM 714 C C . ASP A 1 88 ? -14.621 6.351 17.749 1.00 94.38 88 ASP A C 1
ATOM 716 O O . ASP A 1 88 ? -14.642 6.178 16.527 1.00 94.38 88 ASP A O 1
ATOM 720 N N . ASP A 1 89 ? -13.837 7.267 18.323 1.00 94.06 89 ASP A N 1
ATOM 721 C CA . ASP A 1 89 ? -12.916 8.135 17.581 1.00 94.06 89 ASP A CA 1
ATOM 722 C C . ASP A 1 89 ? -11.798 7.309 16.915 1.00 94.06 89 ASP A C 1
ATOM 724 O O . ASP A 1 89 ? -11.550 7.457 15.714 1.00 94.06 89 ASP A O 1
ATOM 728 N N . GLU A 1 90 ? -11.201 6.352 17.635 1.00 94.81 90 GLU A N 1
ATOM 729 C CA . GLU A 1 90 ? -10.212 5.418 17.074 1.00 94.81 90 GLU A CA 1
ATOM 730 C C . GLU A 1 90 ? -10.825 4.513 15.992 1.00 94.81 90 GLU A C 1
ATOM 732 O O . GLU A 1 90 ? -10.197 4.255 14.962 1.00 94.81 90 GLU A O 1
ATOM 737 N N . TYR A 1 91 ? -12.071 4.060 16.168 1.00 95.75 91 TYR A N 1
ATOM 738 C CA . TYR A 1 91 ? -12.792 3.308 15.138 1.00 95.75 91 TYR A CA 1
ATOM 739 C C . TYR A 1 91 ? -13.000 4.135 13.866 1.00 95.75 91 TYR A C 1
ATOM 741 O O . TYR A 1 91 ? -12.764 3.630 12.764 1.00 95.75 91 TYR A O 1
ATOM 749 N N . ARG A 1 92 ? -13.405 5.405 13.993 1.00 95.06 92 ARG A N 1
ATOM 750 C CA . ARG A 1 92 ? -13.558 6.306 12.842 1.00 95.06 92 ARG A CA 1
ATOM 751 C C . ARG A 1 92 ? -12.221 6.539 12.148 1.00 95.06 92 ARG A C 1
ATOM 753 O O . ARG A 1 92 ? -12.162 6.398 10.930 1.00 95.06 92 ARG A O 1
ATOM 760 N N . ALA A 1 93 ? -11.152 6.808 12.895 1.00 95.00 93 ALA A N 1
ATOM 761 C CA . ALA A 1 93 ? -9.815 6.980 12.332 1.00 95.00 93 ALA A CA 1
ATOM 762 C C . ALA A 1 93 ? -9.337 5.721 11.585 1.00 95.00 93 ALA A C 1
ATOM 764 O O . ALA A 1 93 ? -8.909 5.798 10.433 1.00 95.00 93 ALA A O 1
ATOM 765 N N . ALA A 1 94 ? -9.474 4.539 12.195 1.00 96.19 94 ALA A N 1
ATOM 766 C CA . ALA A 1 94 ? -9.069 3.278 11.577 1.00 96.19 94 ALA A CA 1
ATOM 767 C C . ALA A 1 94 ? -9.885 2.960 10.314 1.00 96.19 94 ALA A C 1
ATOM 769 O O . ALA A 1 94 ? -9.333 2.486 9.321 1.00 96.19 94 ALA A O 1
ATOM 770 N N . LYS A 1 95 ? -11.192 3.243 10.327 1.00 96.62 95 LYS A N 1
ATOM 771 C CA . LYS A 1 95 ? -12.062 3.052 9.163 1.00 96.62 95 LYS A CA 1
ATOM 772 C C . LYS A 1 95 ? -11.716 4.026 8.039 1.00 96.62 95 LYS A C 1
ATOM 774 O O . LYS A 1 95 ? -11.671 3.606 6.887 1.00 96.62 95 LYS A O 1
ATOM 779 N N . ALA A 1 96 ? -11.464 5.292 8.365 1.00 96.31 96 ALA A N 1
ATOM 780 C CA . ALA A 1 96 ? -11.069 6.301 7.389 1.00 96.31 96 ALA A CA 1
ATOM 781 C C . ALA A 1 96 ? -9.779 5.900 6.666 1.00 96.31 96 ALA A C 1
ATOM 783 O O . ALA A 1 96 ? -9.742 5.947 5.444 1.00 96.31 96 ALA A O 1
ATOM 784 N N . LEU A 1 97 ? -8.782 5.399 7.403 1.00 95.81 97 LEU A N 1
ATOM 785 C CA . LEU A 1 97 ? -7.529 4.912 6.824 1.00 95.81 97 LEU A CA 1
ATOM 786 C C . LEU A 1 97 ? -7.736 3.734 5.859 1.00 95.81 97 LEU A C 1
ATOM 788 O O . LEU A 1 97 ? -7.079 3.666 4.825 1.00 95.81 97 LEU A O 1
ATOM 792 N N . VAL A 1 98 ? -8.632 2.792 6.179 1.00 97.38 98 VAL A N 1
ATOM 793 C CA . VAL A 1 98 ? -8.953 1.686 5.258 1.00 97.38 98 VAL A CA 1
ATOM 794 C C . VAL A 1 98 ? -9.594 2.222 3.982 1.00 97.38 98 VAL A C 1
ATOM 796 O O . VAL A 1 98 ? -9.177 1.822 2.902 1.00 97.38 98 VAL A O 1
ATOM 799 N N . VAL A 1 99 ? -10.556 3.143 4.099 1.00 96.50 99 VAL A N 1
ATOM 800 C CA . VAL A 1 99 ? -11.203 3.748 2.926 1.00 96.50 99 VAL A CA 1
ATOM 801 C C . VAL A 1 99 ? -10.184 4.505 2.081 1.00 96.50 99 VAL A C 1
ATOM 803 O O . VAL A 1 99 ? -10.107 4.247 0.890 1.00 96.50 99 VAL A O 1
ATOM 806 N N . GLU A 1 100 ? -9.344 5.342 2.690 1.00 96.19 100 GLU A N 1
ATOM 807 C CA . GLU A 1 100 ? -8.304 6.098 1.984 1.00 96.19 100 GLU A CA 1
ATOM 808 C C . GLU A 1 100 ? -7.336 5.183 1.228 1.00 96.19 100 GLU A C 1
ATOM 810 O O . GLU A 1 100 ? -6.967 5.469 0.093 1.00 96.19 100 GLU A O 1
ATOM 815 N N . LEU A 1 101 ? -6.952 4.046 1.813 1.00 96.06 101 LEU A N 1
ATOM 816 C CA . LEU A 1 101 ? -6.106 3.074 1.122 1.00 96.06 101 LEU A CA 1
ATOM 817 C C . LEU A 1 101 ? -6.855 2.328 0.006 1.00 96.06 101 LEU A C 1
ATOM 819 O O . LEU A 1 101 ? -6.237 1.993 -0.996 1.00 96.06 101 LEU A O 1
ATOM 823 N N . GLU A 1 102 ? -8.154 2.062 0.139 1.00 95.56 102 GLU A N 1
ATOM 824 C CA . GLU A 1 102 ? -8.931 1.349 -0.889 1.00 95.56 102 GLU A CA 1
ATOM 825 C C . GLU A 1 102 ? -9.352 2.248 -2.060 1.00 95.56 102 GLU A C 1
ATOM 827 O O . GLU A 1 102 ? -9.410 1.777 -3.197 1.00 95.56 102 GLU A O 1
ATOM 832 N N . THR A 1 103 ? -9.640 3.526 -1.805 1.00 95.25 103 THR A N 1
ATOM 833 C CA . THR A 1 103 ? -10.162 4.469 -2.808 1.00 95.25 103 THR A CA 1
ATOM 834 C C . THR A 1 103 ? -9.137 5.501 -3.266 1.00 95.25 103 THR A C 1
ATOM 836 O O . THR A 1 103 ? -9.314 6.100 -4.323 1.00 95.25 103 THR A O 1
ATOM 839 N N . GLY A 1 104 ? -8.066 5.717 -2.498 1.00 93.88 104 GLY A N 1
ATOM 840 C CA . GLY A 1 104 ? -7.131 6.827 -2.695 1.00 93.88 104 GLY A CA 1
ATOM 841 C C . GLY A 1 104 ? -7.655 8.178 -2.195 1.00 93.88 104 GLY A C 1
ATOM 842 O O . GLY A 1 104 ? -6.980 9.188 -2.384 1.00 93.88 104 GLY A O 1
ATOM 843 N N . GLU A 1 105 ? -8.835 8.215 -1.568 1.00 92.81 105 GLU A N 1
ATOM 844 C CA . GLU A 1 105 ? -9.503 9.442 -1.130 1.00 92.81 105 GLU A CA 1
ATOM 845 C C . GLU A 1 105 ? -9.802 9.400 0.368 1.00 92.81 105 GLU A C 1
ATOM 847 O O . GLU A 1 105 ? -10.409 8.453 0.876 1.00 92.81 105 GLU A O 1
ATOM 852 N N . ARG A 1 106 ? -9.414 10.460 1.084 1.00 90.31 106 ARG A N 1
ATOM 853 C CA . ARG A 1 106 ? -9.741 10.609 2.502 1.00 90.31 106 ARG A CA 1
ATOM 854 C C . ARG A 1 106 ? -11.214 11.013 2.655 1.00 90.31 106 ARG A C 1
ATOM 856 O O . ARG A 1 106 ? -11.602 12.034 2.094 1.00 90.31 106 ARG A O 1
ATOM 863 N N . PRO A 1 107 ? -12.032 10.272 3.423 1.00 91.31 107 PRO A N 1
ATOM 864 C CA . PRO A 1 107 ? -13.439 10.623 3.606 1.00 91.31 107 PRO A CA 1
ATOM 865 C C . PRO A 1 107 ? -13.641 11.930 4.382 1.00 91.31 107 PRO A C 1
ATOM 867 O O . PRO A 1 107 ? -12.948 12.167 5.367 1.00 91.31 107 PRO A O 1
ATOM 870 N N . ASP A 1 108 ? -14.679 12.699 4.040 1.00 91.44 108 ASP A N 1
ATOM 871 C CA . ASP A 1 108 ? -15.002 13.988 4.689 1.00 91.44 108 ASP A CA 1
ATOM 872 C C . ASP A 1 108 ? -15.309 13.878 6.193 1.00 91.44 108 ASP A C 1
ATOM 874 O O . ASP A 1 108 ? -15.168 14.834 6.949 1.00 91.44 108 ASP A O 1
ATOM 878 N N . TRP A 1 109 ? -15.761 12.706 6.643 1.00 86.12 109 TRP A N 1
ATOM 879 C CA . TRP A 1 109 ? -16.062 12.427 8.051 1.00 86.12 109 TRP A CA 1
ATOM 880 C C . TRP A 1 109 ? -14.844 11.929 8.840 1.00 86.12 109 TRP A C 1
ATOM 882 O O . TRP A 1 109 ? -14.968 11.663 10.040 1.00 86.12 109 TRP A O 1
ATOM 892 N N . ALA A 1 110 ? -13.696 11.735 8.183 1.00 86.69 110 ALA A N 1
ATOM 893 C CA . ALA A 1 110 ? -12.478 11.301 8.845 1.00 86.69 110 ALA A CA 1
ATOM 894 C C . ALA A 1 110 ? -12.040 12.364 9.867 1.00 86.69 110 ALA A C 1
ATOM 896 O O . ALA A 1 110 ? -12.024 13.549 9.535 1.00 86.69 110 ALA A O 1
ATOM 897 N N . PRO A 1 111 ? -11.657 11.971 11.095 1.00 80.94 111 PRO A N 1
ATOM 898 C CA . PRO A 1 111 ? -11.089 12.924 12.043 1.00 80.94 111 PRO A CA 1
ATOM 899 C C . PRO A 1 111 ? -9.828 13.544 11.432 1.00 80.94 111 PRO A C 1
ATOM 901 O O . PRO A 1 111 ? -9.071 12.826 10.775 1.00 80.94 111 PRO A O 1
ATOM 904 N N . GLU A 1 112 ? -9.600 14.848 11.611 1.00 75.31 112 GLU A N 1
ATOM 905 C CA . GLU A 1 112 ? -8.327 15.460 11.216 1.00 75.31 112 GLU A CA 1
ATOM 906 C C . GLU A 1 112 ? -7.196 14.755 11.972 1.00 75.31 112 GLU A C 1
ATOM 908 O O . GLU A 1 112 ? -7.332 14.446 13.159 1.00 75.31 112 GLU A O 1
ATOM 913 N N . GLU A 1 113 ? -6.109 14.411 11.276 1.00 59.44 113 GLU A N 1
ATOM 914 C CA . GLU A 1 113 ? -4.954 13.847 11.970 1.00 59.44 113 GLU A CA 1
ATOM 915 C C . GLU A 1 113 ? -4.449 14.920 12.932 1.00 59.44 113 GLU A C 1
ATOM 917 O O . GLU A 1 113 ? -4.016 15.985 12.497 1.00 59.44 113 GLU A O 1
ATOM 922 N N . ALA A 1 114 ? -4.554 14.658 14.237 1.00 45.47 114 ALA A N 1
ATOM 923 C CA . ALA A 1 114 ? -3.869 15.445 15.247 1.00 45.47 114 ALA A CA 1
ATOM 924 C C . ALA A 1 114 ? -2.363 15.235 15.034 1.00 45.47 114 ALA A C 1
ATOM 926 O O . ALA A 1 114 ? -1.798 14.250 15.512 1.00 45.47 114 ALA A O 1
AT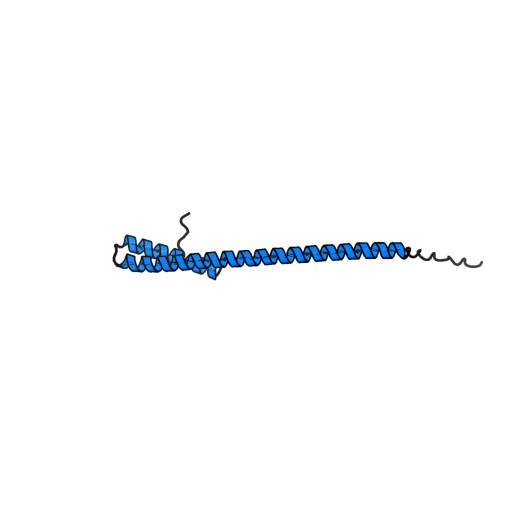OM 927 N N . GLY A 1 115 ? -1.771 16.100 14.210 1.00 38.31 115 GLY A N 1
ATOM 928 C CA . GLY A 1 115 ? -0.328 16.243 14.034 1.00 38.31 115 GLY A CA 1
ATOM 929 C C . GLY A 1 115 ? 0.310 16.951 15.216 1.00 38.31 115 GLY A C 1
ATOM 930 O O . GLY A 1 115 ? -0.325 17.886 15.754 1.00 38.31 115 GLY A O 1
#